Protein AF-A0A520HKS3-F1 (afdb_monomer)

Secondary structure (DSSP, 8-state):
-----SPPPPP-HHHHHHHHHHHHHHHHHHHHGGG-SSGGG-TTTTTTHHHHHHHHHHHHHHHHHHGGGGGG--HHHHHHHHHHHHHHHHHHHHHHHHHHGGGG-STT-TTGGG--HHHHHHHHHHHHTTPPPPGGG-SSSS--SSTT-TTHHHHHHHHHHHHHHHHT--

Foldseek 3Di:
DDPPPDDDDDDDVVLVVLLVVLVVLLVLQVVQVVVDPDLVRRPSSPSVVSLVVVVVVLVVVCCVGPVVCVVVAALCNQLVVVCVVVLVVQLVQLVVLLVCQLVPDDPQQPQSVVDDNVLSVVLSVCSSVLQFDAQVSQRRNPRARRNSHNCSVSVSVVSVVSNCVSVPPD

pLDDT: mean 87.54, std 10.45, range [36.53, 97.31]

Sequence (170 aa):
MDNNQLGTKPHYQLLDGLRGVAAMIVVCFHLTEPLASSHLDNLVNHGYLAVDFFFLLSGFVMGYAYDDRWDKLTISGFLRRRFERLQPLVVLGMTLGAIGFYLTDSTIWPLIHTVPVWKLMVVWLIGCTLIPIPLSMDIRGWQEMHPLNSVGWSLFFEYIANILYALGLR

Radius of gyration: 19.11 Å; Cα contacts (8 Å, |Δi|>4): 128; chains: 1; bounding box: 56×34×45 Å

Mean predicted aligned error: 6.5 Å

Structure (mmCIF, N/CA/C/O backbone):
data_AF-A0A520HKS3-F1
#
_entry.id   AF-A0A520HKS3-F1
#
loop_
_atom_site.group_PDB
_atom_site.id
_atom_site.type_symbol
_atom_site.label_atom_id
_atom_site.label_alt_id
_atom_site.label_comp_id
_atom_site.label_asym_id
_atom_site.label_entity_id
_atom_site.label_seq_id
_atom_site.pdbx_PDB_ins_code
_atom_site.Cartn_x
_atom_site.Cartn_y
_atom_site.Cartn_z
_atom_site.occupancy
_atom_site.B_iso_or_equiv
_atom_site.auth_seq_id
_atom_site.auth_comp_id
_atom_site.auth_asym_id
_atom_site.auth_atom_id
_atom_site.pdbx_PDB_model_num
ATOM 1 N N . MET A 1 1 ? -33.022 -5.158 13.066 1.00 39.69 1 MET A N 1
ATOM 2 C CA . MET A 1 1 ? -32.346 -4.472 14.185 1.00 39.69 1 MET A CA 1
ATOM 3 C C . MET A 1 1 ? -31.634 -3.269 13.597 1.00 39.69 1 MET A C 1
ATOM 5 O O . MET A 1 1 ? -30.800 -3.453 12.719 1.00 39.69 1 MET A O 1
ATOM 9 N N . ASP A 1 2 ? -32.052 -2.064 13.981 1.00 36.53 2 ASP A N 1
ATOM 10 C CA . ASP A 1 2 ? -31.497 -0.805 13.476 1.00 36.53 2 ASP A CA 1
ATOM 11 C C . A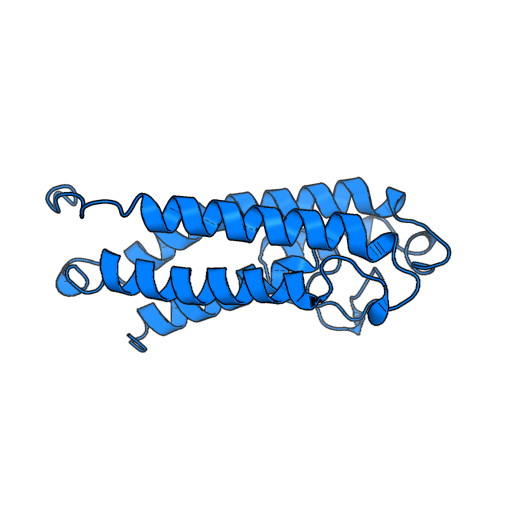SP A 1 2 ? -30.051 -0.628 13.953 1.00 36.53 2 ASP A C 1
ATOM 13 O O . ASP A 1 2 ? -29.791 -0.358 15.123 1.00 36.53 2 ASP A O 1
ATOM 17 N N . ASN A 1 3 ? -29.093 -0.756 13.036 1.00 46.03 3 ASN A N 1
ATOM 18 C CA . ASN A 1 3 ? -27.657 -0.594 13.302 1.00 46.03 3 ASN A CA 1
ATOM 19 C C . ASN A 1 3 ? -27.224 0.879 13.486 1.00 46.03 3 ASN A C 1
ATOM 21 O 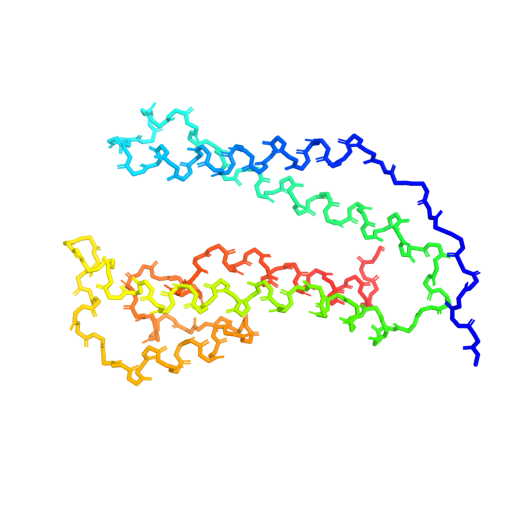O . ASN A 1 3 ? -26.030 1.173 13.445 1.00 46.03 3 ASN A O 1
ATOM 25 N N . ASN A 1 4 ? -28.165 1.816 13.649 1.00 47.97 4 ASN A N 1
ATOM 26 C CA . ASN A 1 4 ? -27.926 3.246 13.429 1.00 47.97 4 ASN A CA 1
ATOM 27 C C . ASN A 1 4 ? -27.850 4.111 14.707 1.00 47.97 4 ASN A C 1
ATOM 29 O O . ASN A 1 4 ? -27.948 5.328 14.628 1.00 47.97 4 ASN A O 1
ATOM 33 N N . GLN A 1 5 ? -27.693 3.512 15.892 1.00 47.28 5 GLN A N 1
ATOM 34 C CA . GLN A 1 5 ? -27.775 4.221 17.186 1.00 47.28 5 GLN A CA 1
ATOM 35 C C . GLN A 1 5 ? -26.475 4.137 18.005 1.00 47.28 5 GLN A C 1
ATOM 37 O O . GLN A 1 5 ? -26.486 3.883 19.208 1.00 47.28 5 GLN A O 1
ATOM 42 N N . LEU A 1 6 ? -25.319 4.320 17.363 1.00 55.12 6 LEU A N 1
ATOM 43 C CA . LEU A 1 6 ? -24.037 4.458 18.062 1.00 55.12 6 LEU A CA 1
ATOM 44 C C . LEU A 1 6 ? -23.391 5.789 17.662 1.00 55.12 6 LEU A C 1
ATOM 46 O O . LEU A 1 6 ? -22.632 5.844 16.693 1.00 55.12 6 LEU A O 1
ATOM 50 N N . GLY A 1 7 ? -23.715 6.855 18.407 1.00 53.47 7 GLY A N 1
ATOM 51 C CA . GLY A 1 7 ? -23.291 8.237 18.135 1.00 53.47 7 GLY A CA 1
ATOM 52 C C . GLY A 1 7 ? -21.792 8.362 17.861 1.00 53.47 7 GLY A C 1
ATOM 53 O O . GLY A 1 7 ? -20.987 7.735 18.538 1.00 53.47 7 GLY A O 1
ATOM 54 N N . THR A 1 8 ? -21.403 9.099 16.826 1.00 61.03 8 THR A N 1
ATOM 55 C CA . THR A 1 8 ? -20.021 9.187 16.329 1.00 61.03 8 THR A CA 1
ATOM 56 C C . THR A 1 8 ? -19.061 9.674 17.420 1.00 61.03 8 THR A C 1
ATOM 58 O O . THR A 1 8 ? -19.321 10.687 18.065 1.00 61.03 8 THR A O 1
ATOM 61 N N . LYS A 1 9 ? -17.949 8.955 17.640 1.00 69.44 9 LYS A N 1
ATOM 62 C CA . LYS A 1 9 ? -16.889 9.429 18.542 1.00 69.44 9 LYS A CA 1
ATOM 63 C C . LYS A 1 9 ? -16.271 10.718 17.980 1.00 69.44 9 LYS A C 1
ATOM 65 O O . LYS A 1 9 ? -16.213 10.857 16.754 1.00 69.44 9 LYS A O 1
ATOM 70 N N . PRO A 1 10 ? -15.825 11.652 18.840 1.00 73.50 10 PRO A N 1
ATOM 71 C CA . PRO A 1 10 ? -15.178 12.871 18.381 1.00 73.50 10 PRO A CA 1
ATOM 72 C C . PRO A 1 10 ? -13.941 12.524 17.551 1.00 73.50 10 PRO A C 1
ATOM 74 O O . PRO A 1 10 ? -13.118 11.694 17.932 1.00 73.50 10 PRO A O 1
ATOM 77 N N . HIS A 1 11 ? -13.848 13.148 16.381 1.00 76.06 11 HIS A N 1
ATOM 78 C CA . HIS A 1 11 ? -12.762 12.923 15.441 1.00 76.06 11 HIS A CA 1
ATOM 79 C C . HIS A 1 11 ? -11.553 13.781 15.814 1.00 76.06 11 HIS A C 1
ATOM 81 O O . HIS A 1 11 ? -11.673 14.996 15.987 1.00 76.06 11 HIS A O 1
ATOM 87 N N . TYR A 1 12 ? -10.377 13.167 15.931 1.00 82.00 12 TYR A N 1
ATOM 88 C CA . TYR A 1 12 ? -9.157 13.883 16.290 1.00 82.00 12 TYR A CA 1
ATOM 89 C C . TYR A 1 12 ? -8.522 14.535 15.058 1.00 82.00 12 TYR A C 1
ATOM 91 O O . TYR A 1 12 ? -7.709 13.924 14.367 1.00 82.00 12 TYR A O 1
ATOM 99 N N . GLN A 1 13 ? -8.829 15.813 14.828 1.00 85.56 13 GLN A N 1
ATOM 100 C CA . GLN A 1 13 ? -8.243 16.608 13.736 1.00 85.56 13 GLN A CA 1
ATOM 101 C C . GLN A 1 13 ? -6.705 16.641 13.768 1.00 85.56 13 GLN A C 1
ATOM 103 O O . GLN A 1 13 ? -6.060 16.684 12.724 1.00 85.56 13 GLN A O 1
ATOM 108 N N . LEU A 1 14 ? -6.102 16.568 14.960 1.00 87.12 14 LEU A N 1
ATOM 109 C CA . LEU A 1 14 ? -4.647 16.500 15.109 1.00 87.12 14 LEU A CA 1
ATOM 110 C C . LEU A 1 14 ? -4.056 15.231 14.475 1.00 87.12 14 LEU A C 1
ATOM 112 O O . LEU A 1 14 ? -2.986 15.291 13.874 1.00 87.12 14 LEU A O 1
ATOM 116 N N . LEU A 1 15 ? -4.751 14.092 14.577 1.00 87.38 15 LEU A N 1
ATOM 117 C CA . LEU A 1 15 ? -4.286 12.834 13.989 1.00 87.38 15 LEU A CA 1
ATOM 118 C C . LEU A 1 15 ? -4.357 12.877 12.463 1.00 87.38 15 LEU A C 1
ATOM 120 O O . LEU A 1 15 ? -3.476 12.336 11.803 1.00 87.38 15 LEU A O 1
ATOM 124 N N . ASP A 1 16 ? -5.348 13.565 11.901 1.00 87.00 16 ASP A N 1
ATOM 125 C CA . ASP A 1 16 ? -5.406 13.824 10.461 1.00 87.00 16 ASP A CA 1
ATOM 126 C C . ASP A 1 16 ? -4.272 14.741 10.003 1.00 87.00 16 ASP A C 1
ATOM 128 O O . ASP A 1 16 ? -3.627 14.460 8.993 1.00 87.00 16 ASP A O 1
ATOM 132 N N . GLY A 1 17 ? -3.979 15.800 10.766 1.00 91.06 17 GLY A N 1
ATOM 133 C CA . GLY A 1 17 ? -2.833 16.670 10.500 1.00 91.06 17 GLY A CA 1
ATOM 134 C C . GLY A 1 17 ? -1.518 15.888 10.497 1.00 91.06 17 GLY A C 1
ATOM 135 O O . GLY A 1 17 ? -0.711 16.023 9.577 1.00 91.06 17 GLY A O 1
ATOM 136 N N . LEU A 1 18 ? -1.341 14.995 11.472 1.00 92.06 18 LEU A N 1
ATOM 137 C CA . LEU A 1 18 ? -0.148 14.160 11.578 1.00 92.06 18 LEU A CA 1
ATOM 138 C C . LEU A 1 18 ? -0.059 13.115 10.449 1.00 92.06 18 LEU A C 1
ATOM 140 O O . LEU A 1 18 ? 1.026 12.901 9.910 1.00 92.06 18 LEU A O 1
ATOM 144 N N . ARG A 1 19 ? -1.191 12.537 10.008 1.00 92.75 19 ARG A N 1
ATOM 145 C CA . ARG A 1 19 ? -1.259 11.717 8.777 1.00 92.75 19 ARG A CA 1
ATOM 146 C C . ARG A 1 19 ? -0.830 12.513 7.548 1.00 92.75 19 ARG A C 1
ATOM 148 O O . ARG A 1 19 ? -0.111 11.977 6.713 1.00 92.75 19 AR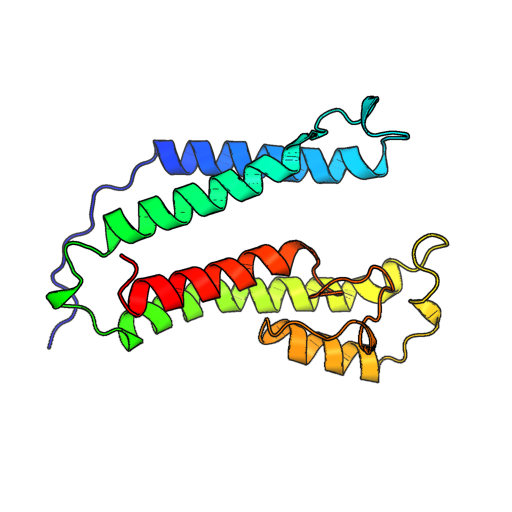G A O 1
ATOM 155 N N . GLY A 1 20 ? -1.257 13.770 7.435 1.00 93.25 20 GLY A N 1
ATOM 156 C CA . GLY A 1 20 ? -0.882 14.651 6.328 1.00 93.25 20 GLY A CA 1
ATOM 157 C C . GLY A 1 20 ? 0.623 14.914 6.274 1.00 93.25 20 GLY A C 1
ATOM 158 O O . GLY A 1 20 ? 1.234 14.777 5.215 1.00 93.25 20 GLY A O 1
ATOM 159 N N . VAL A 1 21 ? 1.238 15.212 7.422 1.00 94.94 21 VAL A N 1
ATOM 160 C CA . VAL A 1 21 ? 2.698 15.388 7.522 1.00 94.94 21 VAL A CA 1
ATOM 161 C C . VAL A 1 21 ? 3.430 14.095 7.155 1.00 94.94 21 VAL A C 1
ATOM 163 O O . VAL A 1 21 ? 4.346 14.130 6.336 1.00 94.94 21 VAL A O 1
ATOM 166 N N . ALA A 1 22 ? 2.995 12.950 7.689 1.00 94.44 22 ALA A N 1
ATOM 167 C CA . ALA A 1 22 ? 3.579 11.650 7.356 1.00 94.44 22 ALA A CA 1
ATOM 168 C C . ALA A 1 22 ? 3.457 11.328 5.855 1.00 94.44 22 ALA A C 1
ATOM 170 O O . ALA A 1 22 ? 4.426 10.888 5.242 1.00 94.44 22 ALA A O 1
ATOM 171 N N . AL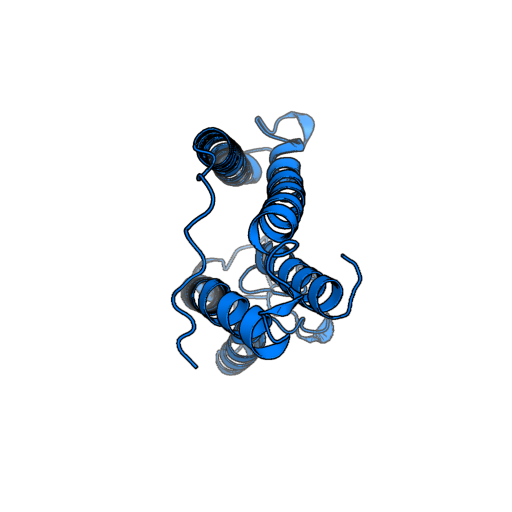A A 1 23 ? 2.308 11.612 5.234 1.00 94.12 23 ALA A N 1
ATOM 172 C CA . ALA A 1 23 ? 2.118 11.436 3.794 1.00 94.12 23 ALA A CA 1
ATOM 173 C C . ALA A 1 23 ? 3.077 12.315 2.977 1.00 94.12 23 ALA A C 1
ATOM 175 O O . ALA A 1 23 ? 3.655 11.842 2.001 1.00 94.12 23 ALA A O 1
ATOM 176 N N . MET A 1 24 ? 3.289 13.569 3.390 1.00 95.12 24 MET A N 1
ATOM 177 C CA . MET A 1 24 ? 4.237 14.464 2.722 1.00 95.12 24 MET A CA 1
ATOM 178 C C . MET A 1 24 ? 5.673 13.937 2.812 1.00 95.12 24 MET A C 1
ATOM 180 O O . MET A 1 24 ? 6.398 13.976 1.824 1.00 95.12 24 MET A O 1
ATOM 184 N N . ILE A 1 25 ? 6.069 13.385 3.963 1.00 94.81 25 ILE A N 1
ATOM 185 C CA . ILE A 1 25 ? 7.386 12.754 4.136 1.00 94.81 25 ILE A CA 1
ATOM 186 C C . ILE A 1 25 ? 7.559 11.576 3.165 1.00 94.81 25 ILE A C 1
ATOM 18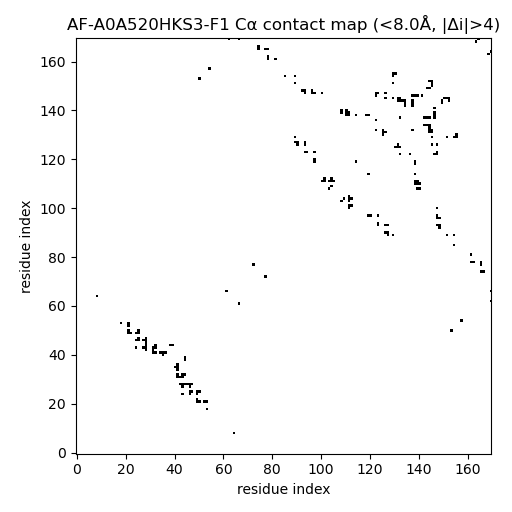8 O O . ILE A 1 25 ? 8.601 11.490 2.520 1.00 94.81 25 ILE A O 1
ATOM 192 N N . VAL A 1 26 ? 6.542 10.717 3.001 1.00 94.00 26 VAL A N 1
ATOM 193 C CA . VAL A 1 26 ? 6.572 9.591 2.041 1.00 94.00 26 VAL A CA 1
ATOM 194 C C . VAL A 1 26 ? 6.684 10.082 0.594 1.00 94.00 26 VAL A C 1
ATOM 196 O O . VAL A 1 26 ? 7.442 9.520 -0.195 1.00 94.00 26 VAL A O 1
ATOM 199 N N . VAL A 1 27 ? 5.962 11.147 0.233 1.00 93.56 27 VAL A N 1
ATOM 200 C CA . VAL A 1 27 ? 6.058 11.745 -1.108 1.00 93.56 27 VAL A CA 1
ATOM 201 C C . VAL A 1 27 ? 7.456 12.311 -1.347 1.00 93.56 27 VAL A C 1
ATOM 203 O O . VAL A 1 27 ? 8.069 11.998 -2.364 1.00 93.56 27 VAL A O 1
ATOM 206 N N . CYS A 1 28 ? 7.990 13.095 -0.408 1.00 93.38 28 CYS A N 1
ATOM 207 C CA . CYS A 1 28 ? 9.343 13.638 -0.517 1.00 93.38 28 CYS A CA 1
ATOM 208 C C . CYS A 1 28 ? 10.390 12.523 -0.617 1.00 93.38 28 CYS A C 1
ATOM 210 O O . CYS A 1 28 ? 11.262 12.613 -1.473 1.00 93.38 28 CYS A O 1
ATOM 212 N N . PHE A 1 29 ? 10.263 11.459 0.185 1.00 92.19 29 PHE A N 1
ATOM 213 C CA . PHE A 1 29 ? 11.129 10.278 0.134 1.00 92.19 29 PHE A CA 1
ATOM 214 C C . PHE A 1 29 ? 11.227 9.695 -1.276 1.00 92.19 29 PHE A C 1
ATOM 216 O O . PHE A 1 29 ? 12.324 9.579 -1.817 1.00 92.19 29 PHE A O 1
ATOM 223 N N . HIS A 1 30 ? 10.088 9.383 -1.898 1.00 90.75 30 HIS A N 1
ATOM 224 C CA . HIS A 1 30 ? 10.071 8.768 -3.227 1.00 90.75 30 HIS A CA 1
ATOM 225 C C . HIS A 1 30 ? 10.455 9.730 -4.356 1.00 90.75 30 HIS A C 1
ATOM 227 O O . HIS A 1 30 ? 10.894 9.283 -5.412 1.00 90.75 30 HIS A O 1
ATOM 233 N N . LEU A 1 31 ? 10.310 11.044 -4.158 1.00 91.25 31 LEU A N 1
ATOM 234 C CA . LEU A 1 31 ? 10.804 12.032 -5.116 1.00 91.25 31 LEU A CA 1
ATOM 235 C C . LEU A 1 31 ? 12.328 12.174 -5.053 1.00 91.25 31 LEU A C 1
ATOM 237 O O . LEU A 1 31 ? 12.950 12.359 -6.095 1.00 91.25 31 LEU A O 1
ATOM 241 N N . THR A 1 32 ? 12.932 12.096 -3.862 1.00 90.69 32 THR A N 1
ATOM 242 C CA . THR A 1 32 ? 14.379 12.305 -3.681 1.00 90.69 32 THR A CA 1
ATOM 243 C C . THR A 1 32 ? 15.203 11.029 -3.799 1.00 90.69 32 THR A C 1
ATOM 245 O O . THR A 1 32 ? 16.378 11.112 -4.147 1.00 90.69 32 THR A O 1
ATOM 248 N N . GLU A 1 33 ? 14.616 9.857 -3.551 1.00 88.50 33 GLU A N 1
ATOM 249 C CA . GLU A 1 33 ? 15.302 8.561 -3.623 1.00 88.50 33 GLU A CA 1
ATOM 250 C C . GLU A 1 33 ? 15.969 8.302 -4.990 1.00 88.50 33 GLU A C 1
ATOM 252 O O . GLU A 1 33 ? 17.168 8.024 -4.994 1.00 88.50 33 GLU A O 1
ATOM 257 N N . PRO A 1 34 ? 15.298 8.468 -6.149 1.00 84.75 34 PRO A N 1
ATOM 258 C CA . PRO A 1 34 ? 15.928 8.214 -7.448 1.00 84.75 34 PRO A CA 1
ATOM 259 C C . PRO A 1 34 ? 17.004 9.241 -7.836 1.00 84.75 34 PRO A C 1
ATOM 261 O O . PRO A 1 34 ? 17.789 8.992 -8.749 1.00 84.75 34 PRO A O 1
ATOM 264 N N . LEU A 1 35 ? 17.017 10.411 -7.186 1.00 86.50 35 LEU A N 1
ATOM 265 C CA . LEU A 1 35 ? 17.978 11.493 -7.435 1.00 86.50 35 LEU A CA 1
ATOM 266 C C . LEU A 1 35 ? 19.275 11.321 -6.631 1.00 86.50 35 LEU A C 1
ATOM 268 O O . LEU A 1 35 ? 20.272 11.976 -6.936 1.00 86.50 35 LEU A O 1
ATOM 272 N N . ALA A 1 36 ? 19.269 10.479 -5.597 1.00 86.06 36 ALA A N 1
ATOM 273 C CA . ALA A 1 36 ? 20.407 10.295 -4.711 1.00 86.06 36 ALA A CA 1
ATOM 274 C C . ALA A 1 36 ? 21.403 9.266 -5.274 1.00 86.06 36 ALA A C 1
ATOM 276 O O . ALA A 1 36 ? 21.032 8.167 -5.676 1.00 86.06 36 ALA A O 1
ATOM 277 N N . SER A 1 37 ? 22.698 9.595 -5.244 1.00 83.06 37 SER A N 1
ATOM 278 C CA . SER A 1 37 ? 23.787 8.664 -5.586 1.00 83.06 37 SER A CA 1
ATOM 279 C C . SER A 1 37 ? 24.100 7.670 -4.469 1.00 83.06 37 SER A C 1
ATOM 281 O O . SER A 1 37 ? 24.688 6.617 -4.710 1.00 83.06 37 SER A O 1
ATOM 283 N N . SER A 1 38 ? 23.752 8.020 -3.231 1.00 83.38 38 SER A N 1
ATOM 284 C CA . SER A 1 38 ? 24.006 7.211 -2.049 1.00 83.38 38 SER A CA 1
ATOM 285 C C . SER A 1 38 ? 22.956 7.476 -0.973 1.00 83.38 38 SER A C 1
ATOM 287 O O . SER A 1 38 ? 22.274 8.501 -0.975 1.00 83.38 38 SER A O 1
ATOM 289 N N . HIS A 1 39 ? 22.868 6.574 0.004 1.00 79.19 39 HIS A N 1
ATOM 290 C CA . HIS A 1 39 ? 22.028 6.770 1.184 1.00 79.19 39 HIS A CA 1
ATOM 291 C C . HIS A 1 39 ? 22.424 8.034 1.971 1.00 79.19 39 HIS A C 1
ATOM 293 O O . HIS A 1 39 ? 21.561 8.682 2.555 1.00 79.19 39 HIS A O 1
ATOM 299 N N . LEU A 1 40 ? 23.701 8.423 1.959 1.00 79.38 40 LEU A N 1
ATOM 300 C CA . LEU A 1 40 ? 24.180 9.587 2.708 1.00 79.38 40 LEU A CA 1
ATOM 301 C C . LEU A 1 40 ? 23.729 10.917 2.091 1.00 79.38 40 LEU A C 1
ATOM 303 O O . LEU A 1 40 ? 23.577 11.895 2.817 1.00 79.38 40 LEU A O 1
ATOM 307 N N . ASP A 1 41 ? 23.455 10.926 0.786 1.00 84.88 41 ASP A N 1
ATOM 308 C CA . ASP A 1 41 ? 23.088 12.132 0.036 1.00 84.88 41 ASP A CA 1
ATOM 309 C C . ASP A 1 41 ? 21.569 12.249 -0.194 1.00 84.88 41 ASP A C 1
ATOM 311 O O . ASP A 1 41 ? 21.091 13.231 -0.764 1.00 84.88 41 ASP A O 1
ATOM 315 N N . ASN A 1 42 ? 20.784 11.257 0.247 1.00 84.38 42 ASN A N 1
ATOM 316 C CA . ASN A 1 42 ? 19.328 11.306 0.151 1.00 84.38 42 ASN A CA 1
ATOM 317 C C . ASN A 1 42 ? 18.757 12.243 1.227 1.00 84.38 42 ASN A C 1
ATOM 319 O O . ASN A 1 42 ? 18.816 11.946 2.423 1.00 84.38 42 ASN A O 1
ATOM 323 N N . LEU A 1 43 ? 18.145 13.347 0.783 1.00 85.56 43 LEU A N 1
ATOM 324 C CA . LEU A 1 43 ? 17.562 14.393 1.631 1.00 85.56 43 LEU A CA 1
ATOM 325 C C . LEU A 1 43 ? 16.610 13.846 2.706 1.00 85.56 43 LEU A C 1
ATOM 327 O O . LEU A 1 43 ? 16.561 14.372 3.816 1.00 85.56 43 LEU A O 1
ATOM 331 N N . VAL A 1 44 ? 15.858 12.792 2.383 1.00 88.69 44 VAL A N 1
ATOM 332 C CA . VAL A 1 44 ? 14.884 12.175 3.291 1.00 88.69 44 VAL A CA 1
ATOM 333 C C . VAL A 1 44 ? 15.205 10.693 3.461 1.00 88.69 44 VAL A C 1
ATOM 335 O O . VAL A 1 44 ? 14.334 9.861 3.314 1.00 88.69 44 VAL A O 1
ATOM 338 N N . ASN A 1 45 ? 16.443 10.313 3.782 1.00 86.44 45 ASN A N 1
ATOM 339 C CA . ASN A 1 45 ? 16.846 8.895 3.829 1.00 86.44 45 ASN A CA 1
ATOM 340 C C . ASN A 1 45 ? 15.914 7.961 4.649 1.00 86.44 45 ASN A C 1
ATOM 342 O O . ASN A 1 45 ? 15.649 6.834 4.246 1.00 86.44 45 ASN A O 1
ATOM 346 N N . HIS A 1 46 ? 15.373 8.441 5.772 1.00 88.62 46 HIS A N 1
ATOM 347 C CA . HIS A 1 46 ? 14.532 7.648 6.680 1.00 88.62 46 HIS A CA 1
ATOM 348 C C . HIS A 1 46 ? 13.025 7.843 6.455 1.00 88.62 46 HIS A C 1
ATOM 350 O O . HIS A 1 46 ? 12.217 7.548 7.335 1.00 88.62 46 HIS A O 1
ATOM 356 N N . GLY A 1 47 ? 12.620 8.363 5.293 1.00 86.88 47 GLY A N 1
ATOM 357 C CA . GLY A 1 47 ? 11.211 8.652 5.014 1.00 86.88 47 GLY A CA 1
ATOM 358 C C . GLY A 1 47 ? 10.294 7.425 5.031 1.00 86.88 47 GLY A C 1
ATOM 359 O O . GLY A 1 47 ? 9.106 7.568 5.314 1.00 86.88 47 GLY A O 1
ATOM 360 N N . TYR A 1 48 ? 10.837 6.219 4.843 1.00 87.38 48 TYR A N 1
ATOM 361 C CA . TYR A 1 48 ? 10.094 4.963 4.988 1.00 87.38 48 TYR A CA 1
ATOM 362 C C . TYR A 1 48 ? 9.498 4.764 6.397 1.00 87.38 48 TYR A C 1
ATOM 364 O O . TYR A 1 48 ? 8.431 4.166 6.514 1.00 87.38 48 TYR A O 1
ATOM 372 N N . LEU A 1 49 ? 10.098 5.334 7.454 1.00 92.50 49 LEU A N 1
ATOM 373 C CA . LEU A 1 49 ? 9.577 5.254 8.831 1.00 92.50 49 LEU A CA 1
ATOM 374 C C . LEU A 1 49 ? 8.213 5.945 8.997 1.00 92.50 49 LEU A C 1
ATOM 376 O O . LEU A 1 49 ? 7.460 5.652 9.927 1.00 92.50 49 LEU A O 1
ATOM 380 N N . ALA A 1 50 ? 7.852 6.857 8.088 1.00 93.25 50 ALA A N 1
ATOM 381 C CA . ALA A 1 50 ? 6.518 7.449 8.080 1.00 93.25 50 ALA A CA 1
ATOM 382 C C . ALA A 1 50 ? 5.422 6.397 7.809 1.00 93.25 50 ALA A C 1
ATOM 384 O O . ALA A 1 50 ? 4.288 6.568 8.258 1.00 93.25 50 ALA A O 1
ATOM 385 N N . VAL A 1 51 ? 5.752 5.286 7.136 1.00 91.00 51 VAL A N 1
ATOM 386 C CA . VAL A 1 51 ? 4.840 4.148 6.938 1.00 91.00 51 VAL A CA 1
ATOM 387 C C . VAL A 1 51 ? 4.590 3.407 8.255 1.00 91.00 51 VAL A C 1
ATOM 389 O O . VAL A 1 51 ? 3.438 3.102 8.567 1.00 91.00 51 VAL A O 1
ATOM 392 N N . ASP A 1 52 ? 5.619 3.213 9.084 1.00 91.94 52 ASP A N 1
ATOM 393 C CA . ASP A 1 52 ? 5.469 2.616 10.421 1.00 91.94 52 ASP A CA 1
ATOM 394 C C . ASP A 1 52 ? 4.559 3.467 11.311 1.00 91.94 52 ASP A C 1
ATOM 396 O O . ASP A 1 52 ? 3.691 2.957 12.026 1.00 91.94 52 ASP A O 1
ATOM 400 N N . PHE A 1 53 ? 4.682 4.790 11.201 1.00 92.62 53 PHE A N 1
ATOM 401 C CA . PHE A 1 53 ? 3.782 5.715 11.878 1.00 92.62 53 PHE A CA 1
ATOM 402 C C . PHE A 1 53 ? 2.310 5.526 11.450 1.00 92.62 53 PHE A C 1
ATOM 404 O O . PHE A 1 53 ? 1.415 5.528 12.304 1.00 92.62 53 PHE A O 1
ATOM 411 N N . PHE A 1 54 ? 2.031 5.297 10.158 1.00 92.25 54 PHE A N 1
ATOM 412 C CA . PHE A 1 54 ? 0.671 4.984 9.695 1.00 92.25 54 PHE A CA 1
ATOM 413 C C . PHE A 1 54 ? 0.124 3.692 10.305 1.00 92.25 54 PHE A C 1
ATOM 415 O O . PHE A 1 54 ? -1.064 3.660 10.643 1.00 92.25 54 PHE A O 1
ATOM 422 N N . PHE A 1 55 ? 0.958 2.664 10.481 1.00 90.62 55 PHE A N 1
ATOM 423 C CA . PHE A 1 55 ? 0.551 1.416 11.129 1.00 90.62 55 PHE A CA 1
ATOM 424 C C . PHE A 1 55 ? 0.192 1.612 12.599 1.00 90.62 55 PHE A C 1
ATOM 426 O O . PHE A 1 55 ? -0.891 1.199 13.022 1.00 90.62 55 PHE A O 1
ATOM 433 N N . LEU A 1 56 ? 1.043 2.305 13.360 1.00 91.06 56 LEU A N 1
ATOM 434 C CA . LEU A 1 56 ? 0.771 2.621 14.767 1.00 91.06 56 LEU A CA 1
ATOM 435 C C . LEU A 1 56 ? -0.544 3.392 14.916 1.00 91.06 56 LEU A C 1
ATOM 437 O O . LEU A 1 56 ? -1.385 3.071 15.760 1.00 91.06 56 LEU A O 1
ATOM 441 N N . LEU A 1 57 ? -0.760 4.376 14.043 1.00 90.00 57 LEU A N 1
ATOM 442 C CA . LEU A 1 57 ? -1.979 5.168 14.056 1.00 90.00 57 LEU A CA 1
ATOM 443 C C . LEU A 1 57 ? -3.210 4.373 13.595 1.00 90.00 57 LEU A C 1
ATOM 445 O O . LEU A 1 57 ? -4.318 4.638 14.060 1.00 90.00 57 LEU A O 1
ATOM 449 N N . SER A 1 58 ? -3.044 3.415 12.680 1.00 87.94 58 SER A N 1
ATOM 450 C CA . SER A 1 58 ? -4.110 2.492 12.273 1.00 87.94 58 SER A CA 1
ATOM 451 C C . SER A 1 58 ? -4.593 1.662 13.463 1.00 87.94 58 SER A C 1
ATOM 453 O O . SER A 1 58 ? -5.792 1.657 13.750 1.00 87.94 58 SER A O 1
ATOM 455 N N . GLY A 1 59 ? -3.662 1.065 14.217 1.00 87.75 59 GLY A N 1
ATOM 456 C CA . GLY A 1 59 ? -3.966 0.308 15.434 1.00 87.75 59 GLY A CA 1
ATOM 457 C C . GLY A 1 59 ? -4.661 1.158 16.498 1.00 87.75 59 GLY A C 1
ATOM 458 O O . GLY A 1 59 ? -5.728 0.785 16.984 1.00 87.75 59 GLY A O 1
ATOM 459 N N . PHE A 1 60 ? -4.124 2.350 16.785 1.00 88.75 60 PHE A N 1
ATOM 460 C CA . PHE A 1 60 ? -4.738 3.285 17.733 1.00 88.75 60 PHE A CA 1
ATOM 461 C C . PHE A 1 60 ? -6.177 3.660 17.341 1.00 88.75 60 PHE A C 1
ATOM 463 O O . PHE A 1 60 ? -7.087 3.594 18.167 1.00 88.75 60 PHE A O 1
ATOM 470 N N . VAL A 1 61 ? -6.405 4.038 16.076 1.00 86.75 61 VAL A N 1
ATOM 471 C CA . VAL A 1 61 ? -7.742 4.422 15.594 1.00 86.75 61 VAL A CA 1
ATOM 472 C C . VAL A 1 61 ? -8.698 3.231 15.603 1.00 86.75 61 VAL A C 1
ATOM 474 O O . VAL A 1 61 ? -9.881 3.423 15.879 1.00 86.75 61 VAL A O 1
ATOM 477 N N . MET A 1 62 ? -8.218 2.013 15.330 1.00 85.56 62 MET A N 1
ATOM 478 C CA . MET A 1 62 ? -9.045 0.810 15.428 1.00 85.56 62 MET A CA 1
ATOM 479 C C . MET A 1 62 ? -9.518 0.551 16.857 1.00 85.56 62 MET A C 1
ATOM 481 O O . MET A 1 62 ? -10.732 0.502 17.058 1.00 85.56 62 MET A O 1
ATOM 485 N N . GLY A 1 63 ? -8.608 0.468 17.833 1.00 84.94 63 GLY A N 1
ATOM 486 C CA . GLY A 1 63 ? -8.985 0.272 19.239 1.00 84.94 63 GLY A CA 1
ATOM 487 C C . GLY A 1 63 ? -9.925 1.378 19.723 1.00 84.94 63 GLY A C 1
ATOM 488 O O . GLY A 1 63 ? -11.048 1.123 20.162 1.00 84.94 63 GLY A O 1
ATOM 489 N N . TYR A 1 64 ? -9.556 2.641 19.473 1.00 84.50 64 TYR A N 1
ATOM 490 C CA . TYR A 1 64 ? -10.392 3.783 19.838 1.00 84.50 64 TYR A CA 1
ATOM 491 C C . TYR A 1 64 ? -11.790 3.730 19.206 1.00 84.50 64 TYR A C 1
ATOM 493 O O . TYR A 1 64 ? -12.766 4.078 19.864 1.00 84.50 64 TYR A O 1
ATOM 501 N N . ALA A 1 65 ? -11.937 3.320 17.946 1.00 82.56 65 ALA A N 1
ATOM 502 C CA . ALA A 1 65 ? -13.238 3.321 17.280 1.00 82.56 65 ALA A CA 1
ATOM 503 C C . ALA A 1 65 ? -14.117 2.109 17.636 1.00 82.56 65 ALA A C 1
ATOM 505 O O . ALA A 1 65 ? -15.347 2.251 17.655 1.00 82.56 65 ALA A O 1
ATOM 506 N N . TYR A 1 66 ? -13.520 0.940 17.892 1.00 81.88 66 TYR A N 1
ATOM 507 C CA . TYR A 1 66 ? -14.238 -0.337 17.908 1.00 81.88 66 TYR A CA 1
ATOM 508 C C . TYR A 1 66 ? -14.282 -1.055 19.263 1.00 81.88 66 TYR A C 1
ATOM 510 O O . TYR A 1 66 ? -15.238 -1.809 19.458 1.00 81.88 66 TYR A O 1
ATOM 518 N N . ASP A 1 67 ? -13.369 -0.788 20.206 1.00 81.31 67 ASP A N 1
ATOM 519 C CA . ASP A 1 67 ? -13.324 -1.515 21.490 1.00 81.31 67 ASP A CA 1
ATOM 520 C C . ASP A 1 67 ? -14.644 -1.388 22.271 1.00 81.31 67 ASP A C 1
ATOM 522 O O . ASP A 1 67 ? -15.280 -2.392 22.586 1.00 81.31 67 ASP A O 1
ATOM 526 N N . ASP A 1 68 ? -15.151 -0.165 22.457 1.00 78.38 68 ASP A N 1
ATOM 527 C CA . ASP A 1 68 ? -16.405 0.095 23.195 1.00 78.38 68 ASP A CA 1
ATOM 528 C C . ASP A 1 68 ? -17.670 -0.462 22.511 1.00 78.38 68 ASP A C 1
ATOM 530 O O . ASP A 1 68 ? -18.771 -0.416 23.067 1.00 78.38 68 ASP A O 1
ATOM 534 N N . ARG A 1 69 ? -17.563 -0.897 21.251 1.00 77.50 69 ARG A N 1
ATOM 535 C CA . ARG A 1 69 ? -18.702 -1.311 20.411 1.00 77.50 69 ARG A CA 1
ATOM 536 C C . ARG A 1 69 ? -18.644 -2.779 20.032 1.00 77.50 69 ARG A C 1
ATOM 538 O O . ARG A 1 69 ? -19.533 -3.234 19.309 1.00 77.50 69 ARG A O 1
ATOM 545 N N . TRP A 1 70 ? -17.628 -3.501 20.493 1.00 77.81 70 TRP A N 1
ATOM 546 C CA . TRP A 1 70 ? -17.375 -4.862 20.048 1.00 77.81 70 TRP A CA 1
ATOM 547 C C . TRP A 1 70 ? -18.540 -5.806 20.352 1.00 77.81 70 TRP A C 1
ATOM 549 O O . TRP A 1 70 ? -18.923 -6.598 19.498 1.00 77.81 70 TRP A O 1
ATOM 559 N N . ASP A 1 71 ? -19.200 -5.634 21.499 1.00 74.69 71 ASP A N 1
ATOM 560 C CA . ASP A 1 71 ? -20.367 -6.441 21.895 1.00 74.69 71 ASP A CA 1
ATOM 561 C C . ASP A 1 71 ? -21.569 -6.285 20.950 1.00 74.69 71 ASP A C 1
ATOM 563 O O . ASP A 1 71 ? -22.480 -7.111 20.930 1.00 74.69 71 ASP A O 1
ATOM 567 N N . LYS A 1 72 ? -21.583 -5.213 20.152 1.00 77.19 72 LYS A N 1
ATOM 568 C CA . LYS A 1 72 ? -22.647 -4.892 19.192 1.00 77.19 72 LYS A CA 1
ATOM 569 C C . LYS A 1 72 ? -22.223 -5.145 17.745 1.00 77.19 72 LYS A C 1
ATOM 571 O O . LYS A 1 72 ? -23.024 -4.929 16.835 1.00 77.19 72 LYS A O 1
ATOM 576 N N . LEU A 1 73 ? -20.978 -5.562 17.510 1.00 79.88 73 LEU A N 1
ATOM 577 C CA . LEU A 1 73 ? -20.398 -5.692 16.181 1.00 79.88 73 LEU A CA 1
ATOM 578 C C . LEU A 1 73 ? -20.015 -7.143 15.894 1.00 79.88 73 LEU A C 1
ATOM 580 O O . LEU A 1 73 ? -19.229 -7.757 16.603 1.00 79.88 73 LEU A O 1
ATOM 584 N N . THR A 1 74 ? -20.530 -7.691 14.796 1.00 85.50 74 THR A N 1
ATOM 585 C CA . THR A 1 74 ? -20.086 -9.005 14.327 1.00 85.50 74 THR A CA 1
ATOM 586 C C . THR A 1 74 ? -18.719 -8.899 13.651 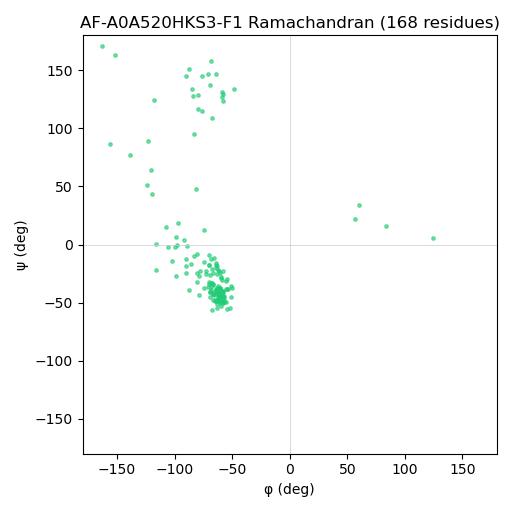1.00 85.50 74 THR A C 1
ATOM 588 O O . THR A 1 74 ? -18.449 -7.937 12.927 1.00 85.50 74 THR A O 1
ATOM 591 N N . ILE A 1 75 ? -17.886 -9.932 13.808 1.00 85.12 75 ILE A N 1
ATOM 592 C CA . ILE A 1 75 ? -16.576 -10.055 13.139 1.00 85.12 75 ILE A CA 1
ATOM 593 C C . ILE A 1 75 ? -16.708 -9.829 11.623 1.00 85.12 75 ILE A C 1
ATOM 595 O O . ILE A 1 75 ? -15.965 -9.047 11.034 1.00 85.12 75 ILE A O 1
ATOM 599 N N . SER A 1 76 ? -17.715 -10.444 10.993 1.00 85.50 76 SER A N 1
ATOM 600 C CA . SER A 1 76 ? -18.002 -10.257 9.564 1.00 85.50 76 SER A CA 1
ATOM 601 C C . SER A 1 76 ? -18.380 -8.807 9.229 1.00 85.50 76 SER A C 1
ATOM 603 O O . SER A 1 76 ? -17.919 -8.269 8.224 1.00 85.50 76 SER A O 1
ATOM 605 N N . GLY A 1 77 ? -19.157 -8.133 10.084 1.00 86.31 77 GLY A N 1
ATOM 606 C CA . GLY A 1 77 ? -19.516 -6.726 9.901 1.00 86.31 77 GLY A CA 1
ATOM 607 C C . GLY A 1 77 ? -18.330 -5.768 10.044 1.00 86.31 77 GLY A C 1
ATOM 608 O O . GLY A 1 77 ? -18.290 -4.743 9.359 1.00 86.31 77 GLY A O 1
ATOM 609 N N . PHE A 1 78 ? -17.364 -6.081 10.909 1.00 88.44 78 PHE A N 1
ATOM 610 C CA . PHE A 1 78 ? -16.102 -5.347 11.011 1.00 88.44 78 PHE A CA 1
ATOM 611 C C . PHE A 1 78 ? -15.249 -5.542 9.748 1.00 88.44 78 PHE A C 1
ATOM 613 O O . PHE A 1 78 ? -14.933 -4.568 9.059 1.00 88.44 78 PHE A O 1
ATOM 620 N N . LEU A 1 79 ? -14.953 -6.798 9.394 1.00 89.94 79 LEU A N 1
ATOM 621 C CA . LEU A 1 79 ? -14.105 -7.135 8.246 1.00 89.94 79 LEU A CA 1
ATOM 622 C C . LEU A 1 79 ? -14.682 -6.614 6.928 1.00 89.94 79 LEU A C 1
ATOM 624 O O . LEU A 1 79 ? -13.936 -6.108 6.094 1.00 89.94 79 LEU A O 1
ATOM 628 N N . ARG A 1 80 ? -16.008 -6.645 6.759 1.00 90.88 80 ARG A N 1
ATOM 629 C CA . ARG A 1 80 ? -16.670 -6.101 5.569 1.00 90.88 80 ARG A CA 1
ATOM 630 C C . ARG A 1 80 ? -16.432 -4.598 5.401 1.00 90.88 80 ARG A C 1
ATOM 632 O O . ARG A 1 80 ? -16.043 -4.172 4.318 1.00 90.88 80 ARG A O 1
ATOM 639 N N . ARG A 1 81 ? -16.597 -3.798 6.463 1.00 89.62 81 ARG A N 1
ATOM 640 C CA . ARG A 1 81 ? -16.341 -2.341 6.414 1.00 89.62 81 ARG A CA 1
ATOM 641 C C . ARG A 1 81 ? -14.883 -2.034 6.083 1.00 89.62 81 ARG A C 1
ATOM 643 O O . ARG A 1 81 ? -14.586 -1.093 5.352 1.00 89.62 81 ARG A O 1
ATOM 650 N N . ARG A 1 82 ? -13.965 -2.834 6.630 1.00 90.62 82 ARG A N 1
ATOM 651 C CA . ARG A 1 82 ? -12.528 -2.732 6.356 1.00 90.62 82 ARG A CA 1
ATOM 652 C C . ARG A 1 82 ? -12.206 -3.081 4.903 1.00 90.62 82 ARG A C 1
ATOM 654 O O . ARG A 1 82 ? -11.455 -2.353 4.258 1.00 90.62 82 ARG A O 1
ATOM 661 N N . PHE A 1 83 ? -12.811 -4.144 4.384 1.00 92.56 83 PHE A N 1
ATOM 662 C CA . PHE A 1 83 ? -12.644 -4.584 3.005 1.00 92.56 83 PHE A CA 1
ATOM 663 C C . PHE A 1 83 ? -13.156 -3.542 2.006 1.00 92.56 83 PHE A C 1
ATOM 665 O O . PHE A 1 83 ? -12.394 -3.121 1.143 1.00 92.56 83 PHE A O 1
ATOM 672 N N . GLU A 1 84 ? -14.387 -3.050 2.175 1.00 93.19 84 GLU A N 1
ATOM 673 C CA . GLU A 1 84 ? -14.990 -2.026 1.303 1.00 93.19 84 GLU A CA 1
ATOM 674 C C . GLU A 1 84 ? -14.178 -0.720 1.274 1.00 93.19 84 GLU A C 1
ATOM 676 O O . GLU A 1 84 ? -14.165 -0.021 0.263 1.00 93.19 84 GLU A O 1
ATOM 681 N N . ARG A 1 85 ? -13.458 -0.405 2.358 1.00 90.81 85 ARG A N 1
ATOM 682 C CA . ARG A 1 85 ? -12.580 0.769 2.440 1.00 90.81 85 ARG A CA 1
ATOM 683 C C . ARG A 1 85 ? -11.229 0.567 1.745 1.00 90.81 85 ARG A C 1
ATOM 685 O O . ARG A 1 85 ? -10.744 1.491 1.102 1.00 90.81 85 ARG A O 1
ATOM 692 N N . LEU A 1 86 ? -10.587 -0.587 1.929 1.00 91.94 86 LEU A N 1
ATOM 693 C CA . LEU A 1 86 ? -9.218 -0.827 1.452 1.00 91.94 86 LEU A CA 1
ATOM 694 C C . LEU A 1 86 ? -9.168 -1.351 0.012 1.00 91.94 86 LEU A C 1
ATOM 696 O O . LEU A 1 86 ? -8.320 -0.924 -0.770 1.00 91.94 86 LEU A O 1
ATOM 700 N N . GLN A 1 87 ? -10.095 -2.238 -0.353 1.00 94.06 87 GLN A N 1
ATOM 701 C CA . GLN A 1 87 ? -10.084 -2.938 -1.636 1.00 94.06 87 GLN A CA 1
ATOM 702 C C . GLN A 1 87 ? -10.111 -1.998 -2.858 1.00 94.06 87 GLN A C 1
ATOM 704 O O . GLN A 1 87 ? -9.361 -2.253 -3.802 1.00 94.06 87 GLN A O 1
ATOM 709 N N . PRO A 1 88 ? -10.889 -0.893 -2.877 1.00 95.06 88 PRO A N 1
ATOM 710 C CA . PRO A 1 88 ? -10.881 0.026 -4.016 1.00 95.06 88 PRO A CA 1
ATOM 711 C C . PRO A 1 88 ? -9.498 0.631 -4.284 1.00 95.06 88 PRO A C 1
ATOM 713 O O . PRO A 1 88 ? -9.083 0.738 -5.436 1.00 95.06 88 PRO A O 1
ATOM 716 N N . LEU A 1 89 ? -8.760 0.977 -3.223 1.00 93.50 89 LEU A N 1
ATOM 717 C CA . LEU A 1 89 ? -7.408 1.529 -3.332 1.00 93.50 89 LEU A CA 1
ATOM 718 C C . LEU A 1 89 ? -6.392 0.472 -3.779 1.00 93.50 89 LEU A C 1
ATOM 720 O O . LEU A 1 89 ? -5.515 0.789 -4.580 1.00 93.50 89 LEU A O 1
ATOM 724 N N . VAL A 1 90 ? -6.536 -0.780 -3.327 1.00 95.38 90 VAL A N 1
ATOM 725 C CA . VAL A 1 90 ? -5.711 -1.907 -3.800 1.00 95.38 90 VAL A CA 1
ATOM 726 C C . VAL A 1 90 ? -5.873 -2.090 -5.307 1.00 95.38 90 VAL A C 1
ATOM 728 O O . VAL A 1 9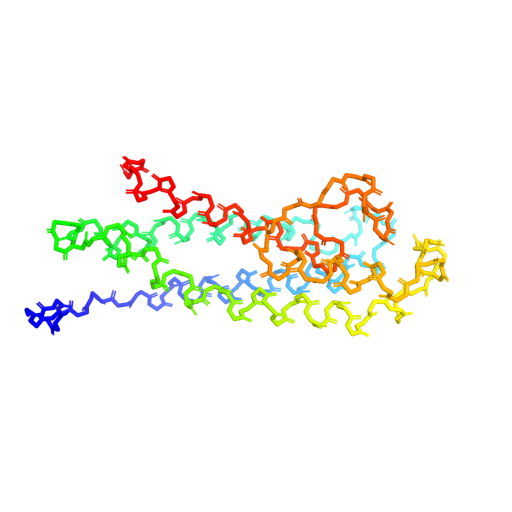0 ? -4.884 -2.092 -6.040 1.00 95.38 90 VAL A O 1
ATOM 731 N N . VAL A 1 91 ? -7.116 -2.197 -5.783 1.00 96.81 91 VAL A N 1
ATOM 732 C CA . VAL A 1 91 ? -7.407 -2.400 -7.209 1.00 96.81 91 VAL A CA 1
ATOM 733 C C . VAL A 1 91 ? -6.908 -1.221 -8.039 1.00 96.81 91 VAL A C 1
ATOM 735 O O . VAL A 1 91 ? -6.299 -1.438 -9.088 1.00 96.81 91 VAL A O 1
ATOM 738 N N . LEU A 1 92 ? -7.104 0.012 -7.565 1.00 96.56 92 LEU A N 1
ATOM 739 C CA . LEU A 1 92 ? -6.605 1.207 -8.241 1.00 96.56 92 LEU A CA 1
ATOM 740 C C . LEU A 1 92 ? -5.075 1.183 -8.367 1.00 96.56 92 LEU A C 1
ATOM 742 O O . LEU A 1 92 ? -4.562 1.337 -9.473 1.00 96.56 92 LEU A O 1
ATOM 746 N N . GLY A 1 93 ? -4.353 0.934 -7.270 1.00 95.75 93 GLY A N 1
ATOM 747 C CA . GLY A 1 93 ? -2.888 0.888 -7.272 1.00 95.75 93 GLY A CA 1
ATOM 748 C C . GLY A 1 93 ? -2.331 -0.202 -8.188 1.00 95.75 93 GLY A C 1
ATOM 749 O O . GLY A 1 93 ? -1.441 0.063 -8.992 1.00 95.75 93 GLY A O 1
ATOM 750 N N . MET A 1 94 ? -2.908 -1.407 -8.139 1.00 96.31 94 MET A N 1
ATOM 751 C CA . MET A 1 94 ? -2.508 -2.521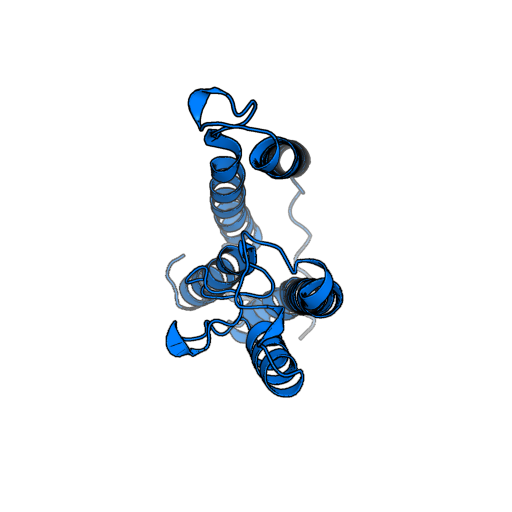 -9.011 1.00 96.31 94 MET A CA 1
ATOM 752 C C . MET A 1 94 ? -2.778 -2.219 -10.487 1.00 96.31 94 MET A C 1
ATOM 754 O O . MET A 1 94 ? -1.964 -2.548 -11.347 1.00 96.31 94 MET A O 1
ATOM 758 N N . THR A 1 95 ? -3.901 -1.567 -10.787 1.00 97.31 95 THR A N 1
ATOM 759 C CA . THR A 1 95 ? -4.271 -1.193 -12.158 1.00 97.31 95 THR A CA 1
ATOM 760 C C . THR A 1 95 ? -3.354 -0.107 -12.707 1.00 97.31 95 THR A C 1
ATOM 762 O O . THR A 1 95 ? -2.862 -0.244 -13.824 1.00 97.31 95 THR A O 1
ATOM 765 N N . LEU A 1 96 ? -3.058 0.936 -11.925 1.00 96.94 96 LEU A N 1
ATOM 766 C CA . LEU A 1 96 ? -2.091 1.967 -12.316 1.00 96.94 96 LEU A CA 1
ATOM 767 C C . LEU A 1 96 ? -0.694 1.368 -12.530 1.00 96.94 96 LEU A C 1
ATOM 769 O O . LEU A 1 96 ? -0.040 1.687 -13.522 1.00 96.94 96 LEU A O 1
ATOM 773 N N . GLY A 1 97 ? -0.279 0.445 -11.659 1.00 95.38 97 GLY A N 1
ATOM 774 C CA . GLY A 1 97 ? 0.962 -0.311 -11.808 1.00 95.38 97 GLY A CA 1
ATOM 775 C C . GLY A 1 97 ? 1.014 -1.148 -13.086 1.00 95.38 97 GLY A C 1
ATOM 776 O O . GLY A 1 97 ? 2.021 -1.133 -13.788 1.00 95.38 97 GLY A O 1
ATOM 777 N N . ALA A 1 98 ? -0.080 -1.834 -13.430 1.00 96.19 98 ALA A N 1
ATOM 778 C CA . ALA A 1 98 ? -0.184 -2.612 -14.664 1.00 96.19 98 ALA A CA 1
ATOM 779 C C . ALA A 1 98 ? -0.154 -1.729 -15.921 1.00 96.19 98 ALA A C 1
ATOM 781 O O . ALA A 1 98 ? 0.551 -2.056 -16.874 1.00 96.19 98 ALA A O 1
ATOM 782 N N . ILE A 1 99 ? -0.869 -0.597 -15.913 1.00 96.69 99 ILE A N 1
ATOM 783 C CA . ILE A 1 99 ? -0.876 0.374 -17.021 1.00 96.69 99 ILE A CA 1
ATOM 784 C C . ILE A 1 99 ? 0.528 0.948 -17.242 1.00 96.69 99 ILE A C 1
ATOM 786 O O . ILE A 1 99 ? 0.979 1.064 -18.380 1.00 96.69 99 ILE A O 1
ATOM 790 N N . GLY A 1 100 ? 1.228 1.293 -16.158 1.00 94.50 100 GLY A N 1
ATOM 791 C CA . GLY A 1 100 ? 2.573 1.861 -16.213 1.00 94.50 100 GLY A CA 1
ATOM 792 C C . GLY A 1 100 ? 3.696 0.840 -16.404 1.00 94.50 100 GLY A C 1
ATOM 793 O O . GLY A 1 100 ? 4.830 1.251 -16.624 1.00 94.50 100 GLY A O 1
ATOM 794 N N . PHE A 1 101 ? 3.421 -0.468 -16.335 1.00 95.00 101 PHE A N 1
ATOM 795 C CA . PHE A 1 101 ? 4.453 -1.508 -16.236 1.00 95.00 101 PHE A CA 1
ATOM 796 C C . PHE A 1 101 ? 5.503 -1.418 -17.352 1.00 95.00 101 PHE A C 1
ATOM 798 O O . PHE A 1 101 ? 6.689 -1.246 -17.077 1.00 95.00 101 PHE A O 1
ATOM 805 N N . TYR A 1 102 ? 5.072 -1.437 -18.615 1.00 94.75 102 TYR A N 1
ATOM 806 C CA . TYR A 1 102 ? 5.987 -1.366 -19.759 1.00 94.75 102 TYR A CA 1
ATOM 807 C C . TYR A 1 102 ? 6.659 0.004 -19.936 1.00 94.75 102 TYR A C 1
ATOM 809 O O . TYR A 1 102 ? 7.688 0.087 -20.596 1.00 94.75 102 TYR A O 1
ATOM 817 N N . LEU A 1 103 ? 6.129 1.071 -19.323 1.00 93.81 103 LEU A N 1
ATOM 818 C CA . LEU A 1 103 ? 6.762 2.398 -19.337 1.00 93.81 103 LEU A CA 1
ATOM 819 C C . LEU A 1 103 ? 7.980 2.473 -18.407 1.00 93.81 103 LEU A C 1
ATOM 821 O O . LEU A 1 103 ? 8.763 3.412 -18.502 1.00 93.81 103 LEU A O 1
ATOM 825 N N . THR A 1 104 ? 8.130 1.499 -17.505 1.00 89.69 104 THR A N 1
ATOM 826 C CA . THR A 1 104 ? 9.258 1.421 -16.565 1.00 89.69 104 THR A CA 1
ATOM 827 C C . THR A 1 104 ? 10.439 0.600 -17.098 1.00 89.69 104 THR A C 1
ATOM 829 O O . THR A 1 104 ? 11.431 0.431 -16.386 1.00 89.69 104 THR A O 1
ATOM 832 N N . ASP A 1 105 ? 10.364 0.118 -18.348 1.00 91.00 105 ASP A N 1
ATOM 833 C CA . ASP A 1 105 ? 11.459 -0.606 -19.003 1.00 91.00 105 ASP A CA 1
ATOM 834 C C . ASP A 1 105 ? 12.724 0.261 -19.060 1.00 91.00 105 ASP A C 1
ATOM 836 O O . ASP A 1 105 ? 12.720 1.403 -19.524 1.00 91.00 105 ASP A O 1
ATOM 840 N N . SER A 1 106 ? 13.808 -0.266 -18.502 1.00 87.69 106 SER A N 1
ATOM 841 C CA . SER A 1 106 ? 15.076 0.445 -18.356 1.00 87.69 106 SER A CA 1
ATOM 842 C C . SER A 1 106 ? 16.202 -0.544 -18.069 1.00 87.69 106 SER A C 1
ATOM 844 O O . SER A 1 106 ? 15.966 -1.712 -17.764 1.00 87.69 106 SER A O 1
ATOM 846 N N . THR A 1 107 ? 17.446 -0.069 -18.097 1.00 85.50 107 THR A N 1
ATOM 847 C CA . THR A 1 107 ? 18.626 -0.876 -17.743 1.00 85.50 107 THR A CA 1
ATOM 848 C C . THR A 1 107 ? 18.606 -1.387 -16.299 1.00 85.50 107 THR A C 1
ATOM 850 O O . THR A 1 107 ? 19.252 -2.389 -16.006 1.00 85.50 107 THR A O 1
ATOM 853 N N . ILE A 1 108 ? 17.856 -0.727 -15.410 1.00 84.31 108 ILE A N 1
ATOM 854 C CA . ILE A 1 108 ? 17.668 -1.123 -14.006 1.00 84.31 108 ILE A CA 1
ATOM 855 C C . ILE A 1 108 ? 16.651 -2.273 -13.897 1.00 84.31 108 ILE A C 1
ATOM 857 O O . ILE A 1 108 ? 16.743 -3.100 -12.994 1.00 84.31 108 ILE A O 1
ATOM 861 N N . TRP A 1 109 ? 15.722 -2.371 -14.853 1.00 86.44 109 TRP A N 1
ATOM 862 C CA . TRP A 1 109 ? 14.634 -3.349 -14.875 1.00 86.44 109 TRP A CA 1
ATOM 863 C C . TRP A 1 109 ? 14.680 -4.234 -16.131 1.00 86.44 109 TRP A C 1
ATOM 865 O O . TRP A 1 109 ? 13.748 -4.221 -16.939 1.00 86.44 109 TRP A O 1
ATOM 875 N N . PRO A 1 110 ? 15.738 -5.048 -16.313 1.00 84.44 110 PRO A N 1
ATOM 876 C CA . PRO A 1 110 ? 15.999 -5.742 -17.574 1.00 84.44 110 PRO A CA 1
ATOM 877 C C . PRO A 1 110 ? 14.974 -6.831 -17.911 1.00 84.44 110 PRO A C 1
ATOM 879 O O . PRO A 1 110 ? 14.972 -7.337 -19.025 1.00 84.44 110 PRO A O 1
ATOM 882 N N . LEU A 1 111 ? 14.114 -7.234 -16.971 1.00 87.94 111 LEU A N 1
ATOM 883 C CA . LEU A 1 111 ? 13.132 -8.289 -17.211 1.00 87.94 111 LEU A CA 1
ATOM 884 C C . LEU A 1 111 ? 11.889 -7.777 -17.958 1.00 87.94 111 LEU A C 1
ATOM 886 O O . LEU A 1 111 ? 11.238 -8.567 -18.640 1.00 87.94 111 LEU A O 1
ATOM 890 N N . ILE A 1 112 ? 11.567 -6.479 -17.872 1.00 90.62 112 ILE A N 1
ATOM 891 C CA . ILE A 1 112 ? 10.263 -5.920 -18.275 1.00 90.62 112 ILE A CA 1
ATOM 892 C C . ILE A 1 112 ? 9.941 -6.192 -19.749 1.00 90.62 112 ILE A C 1
ATOM 894 O O . ILE A 1 112 ? 8.865 -6.720 -20.043 1.00 90.62 112 ILE A O 1
ATOM 898 N N . HIS A 1 113 ? 10.871 -5.922 -20.670 1.00 90.94 113 HIS A N 1
ATOM 899 C CA . HIS A 1 113 ? 10.668 -6.167 -22.106 1.00 90.94 113 HIS A CA 1
ATOM 900 C C . HIS A 1 113 ? 10.478 -7.649 -22.481 1.00 90.94 113 HIS A C 1
ATOM 902 O O . HIS A 1 113 ? 9.979 -7.953 -23.564 1.00 90.94 113 HIS A O 1
ATOM 908 N N . THR A 1 114 ? 10.854 -8.586 -21.605 1.00 92.12 114 THR A N 1
ATOM 909 C CA . THR A 1 114 ? 10.681 -10.032 -21.840 1.00 92.12 114 THR A CA 1
ATOM 910 C C . THR A 1 114 ? 9.339 -10.564 -21.334 1.00 92.12 114 THR A C 1
ATOM 912 O O . THR A 1 114 ? 8.963 -11.697 -21.646 1.00 92.12 114 THR A O 1
ATOM 915 N N . VAL A 1 115 ? 8.603 -9.775 -20.541 1.00 94.38 115 VAL A N 1
ATOM 916 C CA . VAL A 1 115 ? 7.373 -10.225 -19.883 1.00 94.38 115 VAL A CA 1
ATOM 917 C C . VAL A 1 115 ? 6.204 -10.202 -20.870 1.00 94.38 115 VAL A C 1
ATOM 919 O O . VAL A 1 115 ? 5.781 -9.127 -21.308 1.00 94.38 115 VAL A O 1
ATOM 922 N N . PRO A 1 116 ? 5.603 -11.363 -21.187 1.00 95.38 116 PRO A N 1
ATOM 923 C CA . PRO A 1 116 ? 4.440 -11.403 -22.057 1.00 95.38 116 PRO A CA 1
ATOM 924 C C . PRO A 1 116 ? 3.206 -10.836 -21.343 1.00 95.38 116 PRO A C 1
ATOM 926 O O . PRO A 1 116 ? 3.012 -11.047 -20.143 1.00 95.38 116 PRO A O 1
ATOM 929 N N . VAL A 1 117 ? 2.323 -10.185 -22.106 1.00 95.38 117 VAL A N 1
ATOM 930 C CA . VAL A 1 117 ? 1.131 -9.488 -21.580 1.00 95.38 117 VAL A CA 1
ATOM 931 C C . VAL A 1 117 ? 0.249 -10.400 -20.727 1.00 95.38 117 VAL A C 1
ATOM 933 O O . VAL A 1 117 ? -0.250 -9.983 -19.689 1.00 95.38 117 VAL A O 1
ATOM 936 N N . TRP A 1 118 ? 0.085 -11.672 -21.095 1.00 95.44 118 TRP A N 1
ATOM 937 C CA . TRP A 1 118 ? -0.730 -12.600 -20.305 1.00 95.44 118 TRP A CA 1
ATOM 938 C C . TRP A 1 118 ? -0.171 -12.816 -18.887 1.00 95.44 118 TRP A C 1
ATOM 940 O O . TRP A 1 118 ? -0.949 -12.931 -17.942 1.00 95.44 118 TRP A O 1
ATOM 950 N N . LYS A 1 119 ? 1.162 -12.825 -18.712 1.00 94.94 119 LYS A N 1
ATOM 951 C CA . LYS A 1 119 ? 1.803 -12.975 -17.396 1.00 94.94 119 LYS A CA 1
ATOM 952 C C . LYS A 1 119 ? 1.553 -11.727 -16.550 1.00 94.94 119 LYS A C 1
ATOM 954 O O . LYS A 1 119 ? 1.216 -11.856 -15.377 1.00 94.94 119 LYS A O 1
ATOM 959 N N . LEU A 1 120 ? 1.627 -10.541 -17.163 1.00 95.81 120 LEU A N 1
ATOM 960 C CA . LEU A 1 120 ? 1.223 -9.281 -16.534 1.00 95.81 120 LEU A CA 1
ATOM 961 C C . LEU A 1 120 ? -0.244 -9.330 -16.075 1.00 95.81 120 LEU A C 1
ATOM 963 O O . LEU A 1 120 ? -0.522 -8.993 -14.930 1.00 95.81 120 LEU A O 1
ATOM 967 N N . MET A 1 121 ? -1.165 -9.811 -16.917 1.00 96.62 121 MET A N 1
ATOM 968 C CA . MET A 1 121 ? -2.588 -9.930 -16.561 1.00 96.62 121 MET A CA 1
ATOM 969 C C . MET A 1 121 ? -2.823 -10.880 -15.380 1.00 96.62 121 MET A C 1
ATOM 971 O O . MET A 1 121 ? -3.633 -10.580 -14.505 1.00 96.62 121 MET A O 1
ATOM 975 N N . VAL A 1 122 ? -2.101 -12.004 -15.323 1.00 96.06 122 VAL A N 1
ATOM 976 C CA . VAL A 1 122 ? -2.171 -12.944 -14.191 1.00 96.06 122 VAL A CA 1
ATOM 977 C C . VAL A 1 122 ? -1.653 -12.293 -12.907 1.00 96.06 122 VAL A C 1
ATOM 979 O O . VAL A 1 122 ? -2.326 -12.357 -11.880 1.00 96.06 122 VAL A O 1
ATOM 982 N N . VAL A 1 123 ? -0.490 -11.633 -12.957 1.00 95.62 123 VAL A N 1
ATOM 983 C CA . VAL A 1 123 ? 0.077 -10.937 -11.788 1.00 95.62 123 VAL A CA 1
ATOM 984 C C . VAL A 1 123 ? -0.819 -9.785 -11.340 1.00 95.62 123 VAL A C 1
ATOM 986 O O . VAL A 1 123 ? -0.999 -9.598 -10.141 1.00 95.62 123 VAL A O 1
ATOM 989 N N . TRP A 1 124 ? -1.430 -9.052 -12.270 1.00 96.69 124 TRP A N 1
ATOM 990 C CA . TRP A 1 124 ? -2.412 -8.013 -11.962 1.00 96.69 124 TRP A CA 1
ATOM 991 C C . TRP A 1 124 ? -3.632 -8.582 -11.241 1.00 96.69 124 TRP A C 1
ATOM 993 O O . TRP A 1 124 ? -3.999 -8.070 -10.186 1.00 96.69 124 TRP A O 1
ATOM 1003 N N . LEU A 1 125 ? -4.208 -9.679 -11.740 1.00 96.75 125 LEU A N 1
ATOM 1004 C CA . LEU A 1 125 ? -5.375 -10.306 -11.121 1.00 96.75 125 LEU A CA 1
ATOM 1005 C C . LEU A 1 125 ? -5.078 -10.786 -9.691 1.00 96.75 125 LEU A C 1
ATOM 1007 O O . LEU A 1 125 ? -5.878 -10.548 -8.787 1.00 96.75 125 LEU A O 1
ATOM 1011 N N . ILE A 1 126 ? -3.918 -11.415 -9.474 1.00 96.25 126 ILE A N 1
ATOM 1012 C CA . ILE A 1 126 ? -3.471 -11.846 -8.137 1.00 96.25 126 ILE A CA 1
ATOM 1013 C C . ILE A 1 126 ? -3.153 -10.631 -7.251 1.00 96.25 126 ILE A C 1
ATOM 1015 O O . ILE A 1 126 ? -3.506 -10.591 -6.073 1.00 96.25 126 ILE A O 1
ATOM 1019 N N . GLY A 1 127 ? -2.538 -9.596 -7.820 1.00 95.31 127 GLY A N 1
ATOM 1020 C CA . GLY A 1 127 ? -2.278 -8.334 -7.136 1.00 95.31 127 GLY A CA 1
ATOM 1021 C C . GLY A 1 127 ? -3.567 -7.679 -6.643 1.00 95.31 127 GLY A C 1
ATOM 1022 O O . GLY A 1 127 ? -3.625 -7.217 -5.505 1.00 95.31 127 GLY A O 1
ATOM 1023 N N . CYS A 1 128 ? -4.642 -7.705 -7.436 1.00 96.00 128 CYS A N 1
ATOM 1024 C CA . CYS A 1 128 ? -5.948 -7.189 -7.026 1.00 96.00 128 CYS A CA 1
ATOM 1025 C C . CYS A 1 128 ? -6.525 -7.904 -5.795 1.00 96.00 128 CYS A C 1
ATOM 1027 O O . CYS A 1 128 ? -7.316 -7.295 -5.080 1.00 96.00 128 CYS A O 1
ATOM 1029 N N . THR A 1 129 ? -6.139 -9.150 -5.506 1.00 94.44 129 THR A N 1
ATOM 1030 C CA . THR A 1 129 ? -6.550 -9.853 -4.276 1.00 94.44 129 THR A CA 1
ATOM 1031 C C . THR A 1 129 ? -5.596 -9.621 -3.106 1.00 94.44 129 THR A C 1
ATOM 1033 O O . THR A 1 129 ? -5.823 -10.159 -2.026 1.00 94.44 129 THR A O 1
ATOM 1036 N N . LEU A 1 130 ? -4.519 -8.855 -3.317 1.00 93.56 130 LEU A N 1
ATOM 1037 C CA . LEU A 1 130 ? -3.443 -8.609 -2.358 1.00 93.56 130 LEU A CA 1
ATOM 1038 C C . LEU A 1 130 ? -2.764 -9.894 -1.851 1.00 93.56 130 LEU A C 1
ATOM 1040 O O . LEU A 1 130 ? -2.138 -9.903 -0.795 1.00 93.56 130 LEU A O 1
ATOM 1044 N N . ILE A 1 131 ? -2.873 -10.985 -2.614 1.00 93.88 131 ILE A N 1
ATOM 1045 C CA . ILE A 1 131 ? -2.182 -12.237 -2.305 1.00 93.88 131 ILE A CA 1
ATOM 1046 C C . ILE A 1 131 ? -0.731 -12.073 -2.768 1.00 93.88 131 ILE A C 1
ATOM 1048 O O . ILE A 1 131 ? -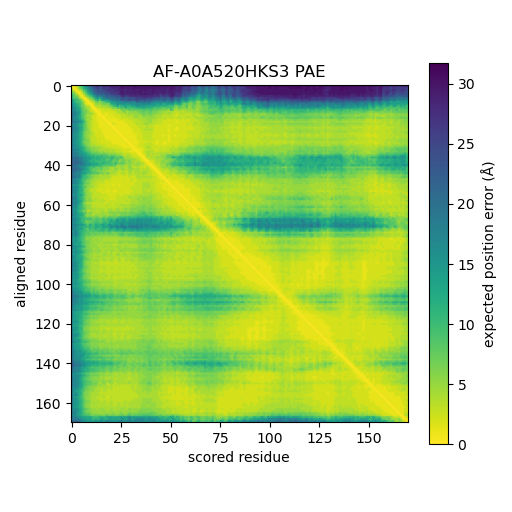0.509 -11.666 -3.913 1.00 93.88 131 ILE A O 1
ATOM 1052 N N . PRO A 1 132 ? 0.264 -12.350 -1.908 1.00 93.38 132 PRO A N 1
ATOM 1053 C CA . PRO A 1 132 ? 1.656 -12.247 -2.306 1.00 93.38 132 PRO A CA 1
ATOM 1054 C C . PRO A 1 132 ? 1.998 -13.343 -3.311 1.00 93.38 132 PRO A C 1
ATOM 1056 O O . PRO A 1 132 ? 1.607 -14.502 -3.147 1.00 93.38 132 PRO A O 1
ATOM 1059 N N . ILE A 1 133 ? 2.743 -12.980 -4.349 1.00 93.38 133 ILE A N 1
ATOM 1060 C CA . ILE A 1 133 ? 3.238 -13.955 -5.320 1.00 93.38 133 ILE A CA 1
ATOM 1061 C C . ILE A 1 133 ? 4.582 -14.541 -4.857 1.00 93.38 133 ILE A C 1
ATOM 1063 O O . ILE A 1 133 ? 5.347 -13.863 -4.168 1.00 93.38 133 ILE A O 1
ATOM 1067 N N . PRO A 1 134 ? 4.907 -15.792 -5.224 1.00 92.19 134 PRO A N 1
ATOM 1068 C CA . PRO A 1 134 ? 6.231 -16.346 -4.971 1.00 92.19 134 PRO A CA 1
ATOM 1069 C C . PRO A 1 134 ? 7.296 -15.656 -5.835 1.00 92.19 134 PRO A C 1
ATOM 1071 O O . PRO A 1 134 ? 7.004 -15.161 -6.923 1.00 92.19 134 PRO A O 1
ATOM 1074 N N . LEU A 1 135 ? 8.560 -15.729 -5.401 1.00 88.38 135 LEU A N 1
ATOM 1075 C CA . LEU A 1 135 ? 9.713 -15.158 -6.117 1.00 88.38 135 LEU A CA 1
ATOM 1076 C C . LEU A 1 135 ? 9.836 -15.647 -7.572 1.00 88.38 135 LEU A C 1
ATOM 1078 O O . LEU A 1 135 ? 10.299 -14.913 -8.436 1.00 88.38 135 LEU A O 1
ATOM 1082 N N . SER A 1 136 ? 9.383 -16.869 -7.871 1.00 87.06 136 SER A N 1
ATOM 1083 C CA . SER A 1 136 ? 9.377 -17.427 -9.233 1.00 87.06 136 SER A CA 1
ATOM 1084 C C . SER A 1 136 ? 8.408 -16.722 -10.191 1.00 87.06 136 SER A C 1
ATOM 1086 O O . SER A 1 136 ? 8.557 -16.811 -11.411 1.00 87.06 136 SER A O 1
ATOM 1088 N N . MET A 1 137 ? 7.403 -16.033 -9.651 1.00 88.50 137 MET A N 1
ATOM 1089 C CA . MET A 1 137 ? 6.397 -15.291 -10.408 1.00 88.50 137 MET A CA 1
ATOM 1090 C C . MET A 1 137 ? 6.697 -13.797 -10.503 1.00 88.50 137 MET A C 1
ATOM 1092 O O . MET A 1 137 ? 5.941 -13.086 -11.167 1.00 88.50 137 MET A O 1
ATOM 1096 N N . ASP A 1 138 ? 7.792 -13.328 -9.903 1.00 90.25 138 ASP A N 1
ATOM 1097 C CA . ASP A 1 138 ? 8.224 -11.945 -10.041 1.00 90.25 138 ASP A CA 1
ATOM 1098 C C . ASP A 1 138 ? 8.477 -11.607 -11.522 1.00 90.25 138 ASP A C 1
ATOM 1100 O O . ASP A 1 138 ? 9.154 -12.324 -12.265 1.00 90.25 138 ASP A O 1
ATOM 1104 N N . ILE A 1 139 ? 7.837 -10.530 -11.969 1.00 90.19 139 ILE A N 1
ATOM 1105 C CA . ILE A 1 139 ? 7.909 -10.006 -13.336 1.00 90.19 139 ILE A CA 1
ATOM 1106 C C . ILE A 1 139 ? 8.823 -8.787 -13.440 1.00 90.19 139 ILE A C 1
ATOM 1108 O O . ILE A 1 139 ? 9.185 -8.407 -14.549 1.00 90.19 139 ILE A O 1
ATOM 1112 N N . ARG A 1 140 ? 9.200 -8.181 -12.310 1.00 85.75 140 ARG A N 1
ATOM 1113 C CA . ARG A 1 140 ? 10.069 -7.002 -12.255 1.00 85.75 140 ARG A CA 1
ATOM 1114 C C . ARG A 1 140 ? 11.520 -7.393 -11.938 1.00 85.75 140 ARG A C 1
ATOM 1116 O O . ARG A 1 140 ? 12.438 -6.716 -12.389 1.00 85.75 140 ARG A O 1
ATOM 1123 N N . GLY A 1 141 ? 11.724 -8.517 -11.245 1.00 84.00 141 GLY A N 1
ATOM 1124 C CA . GLY A 1 141 ? 13.047 -9.053 -10.896 1.00 84.00 141 GLY A CA 1
ATOM 1125 C C . GLY A 1 141 ? 13.656 -8.425 -9.638 1.00 84.00 141 GLY A C 1
ATOM 1126 O O . GLY A 1 141 ? 14.855 -8.560 -9.411 1.00 84.00 141 GLY A O 1
ATOM 1127 N N . TRP A 1 142 ? 12.837 -7.740 -8.835 1.00 83.44 142 TRP A N 1
ATOM 1128 C CA . TRP A 1 142 ? 13.230 -7.065 -7.592 1.00 83.44 142 TRP A CA 1
ATOM 1129 C C . TRP A 1 142 ? 12.927 -7.876 -6.326 1.00 83.44 142 TRP A C 1
ATOM 1131 O O . TRP A 1 142 ? 13.071 -7.375 -5.216 1.00 83.44 142 TRP A O 1
ATOM 1141 N N . GLN A 1 143 ? 12.482 -9.125 -6.477 1.00 88.62 143 GLN A N 1
ATOM 1142 C CA . GLN A 1 143 ? 12.126 -10.019 -5.373 1.00 88.62 143 GLN A CA 1
ATOM 1143 C C . GLN A 1 143 ? 10.985 -9.477 -4.493 1.00 88.62 143 GLN A C 1
ATOM 1145 O O . GLN A 1 143 ? 10.932 -9.721 -3.288 1.00 88.62 143 GLN A O 1
ATOM 1150 N N . GLU A 1 144 ? 10.038 -8.763 -5.103 1.00 85.62 144 GLU A N 1
ATOM 1151 C CA . GLU A 1 144 ? 8.900 -8.169 -4.401 1.00 85.62 144 GLU A CA 1
ATOM 1152 C C . GLU A 1 144 ? 7.688 -9.103 -4.337 1.00 85.62 144 GLU A C 1
ATOM 1154 O O . GLU A 1 144 ? 7.346 -9.797 -5.294 1.00 85.62 144 GLU A O 1
ATOM 1159 N N . MET A 1 145 ? 6.961 -9.036 -3.219 1.00 90.25 145 MET A N 1
ATOM 1160 C CA . MET A 1 145 ? 5.695 -9.759 -3.025 1.00 90.25 145 MET A CA 1
ATOM 1161 C C . MET A 1 145 ? 4.572 -9.245 -3.944 1.00 90.25 145 MET A C 1
ATOM 1163 O O . MET A 1 145 ? 3.627 -9.980 -4.237 1.00 90.25 145 MET A O 1
ATOM 1167 N N . HIS A 1 146 ? 4.672 -7.987 -4.391 1.00 93.06 146 HIS A N 1
ATOM 1168 C CA . HIS A 1 146 ? 3.679 -7.295 -5.216 1.00 93.06 146 HIS A CA 1
ATOM 1169 C C . HIS A 1 146 ? 4.355 -6.456 -6.327 1.00 93.06 146 HIS A C 1
ATOM 1171 O O . HIS A 1 146 ? 4.395 -5.233 -6.225 1.00 93.06 146 HIS A O 1
ATOM 1177 N N . PRO A 1 147 ? 4.835 -7.064 -7.429 1.00 92.00 147 PRO A N 1
ATOM 1178 C CA . PRO A 1 147 ? 5.692 -6.384 -8.420 1.00 92.00 147 PRO A CA 1
ATOM 1179 C C . PRO A 1 147 ? 5.063 -5.210 -9.187 1.00 92.00 147 PRO A C 1
ATOM 1181 O O . PRO A 1 147 ? 5.757 -4.451 -9.866 1.00 92.00 147 PRO A O 1
ATOM 1184 N N . LEU A 1 148 ? 3.733 -5.091 -9.156 1.00 93.25 148 LEU A N 1
ATOM 1185 C CA . LEU A 1 148 ? 2.999 -3.980 -9.772 1.00 93.25 148 LEU A CA 1
ATOM 1186 C C . LEU A 1 148 ? 2.796 -2.808 -8.814 1.00 93.25 148 LEU A C 1
ATOM 1188 O O . LEU A 1 148 ? 2.503 -1.702 -9.254 1.00 93.25 148 LEU A O 1
ATOM 1192 N N . ASN A 1 149 ? 2.944 -3.044 -7.515 1.00 93.81 149 ASN A N 1
ATOM 1193 C CA . ASN A 1 149 ? 2.769 -2.047 -6.479 1.00 93.81 149 ASN A CA 1
ATOM 1194 C C . ASN A 1 149 ? 3.571 -2.477 -5.244 1.00 93.81 149 ASN A C 1
ATOM 1196 O O . ASN A 1 149 ? 3.024 -3.127 -4.350 1.00 93.81 149 ASN A O 1
ATOM 1200 N N . SER A 1 150 ? 4.857 -2.123 -5.202 1.00 87.94 150 SER A N 1
ATOM 1201 C CA . SER A 1 150 ? 5.787 -2.526 -4.139 1.00 87.94 150 SER A CA 1
ATOM 1202 C C . SER A 1 150 ? 5.290 -2.138 -2.741 1.00 87.94 150 SER A C 1
ATOM 1204 O O . SER A 1 150 ? 5.353 -2.931 -1.799 1.00 87.94 150 SER A O 1
ATOM 1206 N N . VAL A 1 151 ? 4.669 -0.958 -2.612 1.00 89.00 151 VAL A N 1
ATOM 1207 C CA . VAL A 1 151 ? 4.077 -0.475 -1.352 1.00 89.00 151 VAL A CA 1
ATOM 1208 C C . VAL A 1 151 ? 2.819 -1.247 -0.931 1.00 89.00 151 VAL A C 1
ATOM 1210 O O . VAL A 1 151 ? 2.365 -1.106 0.207 1.00 89.00 151 VAL A O 1
ATOM 1213 N N . GLY A 1 152 ? 2.287 -2.125 -1.791 1.00 91.38 152 GLY A N 1
ATOM 1214 C CA . GLY A 1 152 ? 1.174 -3.030 -1.492 1.00 91.38 152 GLY A CA 1
ATOM 1215 C C . GLY A 1 152 ? 1.436 -3.963 -0.306 1.00 91.38 152 GLY A C 1
ATOM 1216 O O . GLY A 1 152 ? 0.481 -4.366 0.359 1.00 91.38 152 GLY A O 1
ATOM 1217 N N . TRP A 1 153 ? 2.710 -4.218 0.031 1.00 91.62 153 TRP A N 1
ATOM 1218 C CA . TRP A 1 153 ? 3.090 -4.975 1.230 1.00 91.62 153 TRP A CA 1
ATOM 1219 C C . TRP A 1 153 ? 2.445 -4.384 2.495 1.00 91.62 153 TRP A C 1
ATOM 1221 O O . TRP A 1 153 ? 1.958 -5.117 3.354 1.00 91.62 153 TRP A O 1
ATOM 1231 N N . SER A 1 154 ? 2.356 -3.053 2.577 1.00 91.88 154 SER A N 1
ATOM 1232 C CA . SER A 1 154 ? 1.823 -2.383 3.758 1.00 91.88 154 SER A CA 1
ATOM 1233 C C . SER A 1 154 ? 0.331 -2.676 3.963 1.00 91.88 154 SER A C 1
ATOM 1235 O O . SER A 1 154 ? -0.120 -2.975 5.068 1.00 91.88 154 SER A O 1
ATOM 1237 N N . LEU A 1 155 ? -0.439 -2.688 2.872 1.00 92.44 155 LEU A N 1
ATOM 1238 C CA . LEU A 1 155 ? -1.861 -3.024 2.887 1.00 92.44 155 LEU A CA 1
ATOM 1239 C C . LEU A 1 155 ? -2.094 -4.507 3.207 1.00 92.44 155 LEU A C 1
ATOM 1241 O O . LEU A 1 155 ? -3.087 -4.845 3.854 1.00 92.44 155 LEU A O 1
ATOM 1245 N N . PHE A 1 156 ? -1.185 -5.390 2.784 1.00 94.19 156 PHE A N 1
ATOM 1246 C CA . PHE A 1 156 ? -1.247 -6.815 3.107 1.00 94.19 156 PHE A CA 1
ATOM 1247 C C . PHE A 1 156 ? -1.135 -7.040 4.617 1.00 94.19 156 PHE A C 1
ATOM 1249 O O . PHE A 1 156 ? -1.992 -7.699 5.215 1.00 94.19 156 PHE A O 1
ATOM 1256 N N . PHE A 1 157 ? -0.145 -6.414 5.257 1.00 92.44 157 PHE A N 1
ATOM 1257 C CA . PHE A 1 157 ? 0.005 -6.476 6.711 1.00 92.44 157 PHE A CA 1
ATOM 1258 C C . PHE A 1 157 ? -1.132 -5.775 7.454 1.00 92.44 157 PHE A C 1
ATOM 1260 O O . PHE A 1 157 ? -1.571 -6.267 8.492 1.00 92.44 157 PHE A O 1
ATOM 1267 N N . GLU A 1 158 ? -1.685 -4.697 6.901 1.00 92.62 158 GLU A N 1
ATOM 1268 C CA . GLU A 1 158 ? -2.895 -4.074 7.437 1.00 92.62 158 GLU A CA 1
ATOM 1269 C C . GLU A 1 158 ? -4.081 -5.060 7.416 1.00 92.62 158 GLU A C 1
ATOM 1271 O O . GLU A 1 158 ? -4.808 -5.145 8.406 1.00 92.62 158 GLU A O 1
ATOM 1276 N N . TYR A 1 159 ? -4.291 -5.856 6.357 1.00 92.38 159 TYR A N 1
ATOM 1277 C CA . TYR A 1 159 ? -5.336 -6.894 6.371 1.00 92.38 159 TYR A CA 1
ATOM 1278 C C . TYR A 1 159 ? -5.081 -7.975 7.419 1.00 92.38 159 TYR A C 1
ATOM 1280 O O . TYR A 1 159 ? -6.018 -8.345 8.129 1.00 92.38 159 TYR A O 1
ATOM 1288 N N . ILE A 1 160 ? -3.838 -8.440 7.556 1.00 92.94 160 ILE A N 1
ATOM 1289 C CA . ILE A 1 160 ? -3.472 -9.396 8.609 1.00 92.94 160 ILE A CA 1
ATOM 1290 C C . ILE A 1 160 ? -3.799 -8.807 9.983 1.00 92.94 160 ILE A C 1
ATOM 1292 O O . ILE A 1 160 ? -4.500 -9.448 10.762 1.00 92.94 160 ILE A O 1
ATOM 1296 N N . ALA A 1 161 ? -3.378 -7.572 10.261 1.00 91.31 161 ALA A N 1
ATOM 1297 C CA . ALA A 1 161 ? -3.655 -6.895 11.525 1.00 91.31 161 ALA A CA 1
ATOM 1298 C C . ALA A 1 161 ? -5.164 -6.765 11.795 1.00 91.31 161 ALA A C 1
ATOM 1300 O O . ALA A 1 161 ? -5.618 -7.052 12.900 1.00 91.31 161 ALA A O 1
ATOM 1301 N N . ASN A 1 162 ? -5.960 -6.415 10.778 1.00 91.12 162 ASN A N 1
ATOM 1302 C CA . ASN A 1 162 ? -7.421 -6.359 10.886 1.00 91.12 162 ASN A CA 1
ATOM 1303 C C . ASN A 1 162 ? -8.033 -7.729 11.238 1.00 91.12 162 ASN A C 1
ATOM 1305 O O . ASN A 1 162 ? -8.944 -7.802 12.062 1.00 91.12 162 ASN A O 1
ATOM 1309 N N . ILE A 1 163 ? -7.547 -8.815 10.630 1.00 91.31 163 ILE A N 1
ATOM 1310 C CA . ILE A 1 163 ? -8.009 -10.179 10.927 1.00 91.31 163 ILE A CA 1
ATOM 1311 C C . ILE A 1 163 ? -7.615 -10.578 12.352 1.00 91.31 163 ILE A C 1
ATOM 1313 O O . ILE A 1 163 ? -8.465 -11.045 13.105 1.00 91.31 163 ILE A O 1
ATOM 1317 N N . LEU A 1 164 ? -6.359 -10.358 12.743 1.00 90.81 164 LEU A N 1
ATOM 1318 C CA . LEU A 1 164 ? -5.850 -10.678 14.079 1.00 90.81 164 LEU A CA 1
ATOM 1319 C C . LEU A 1 164 ? -6.612 -9.927 15.179 1.00 90.81 164 LEU A C 1
ATOM 1321 O O . LEU A 1 164 ? -7.041 -10.544 16.156 1.00 90.81 164 LEU A O 1
ATOM 1325 N N . TYR A 1 165 ? -6.850 -8.628 14.985 1.00 88.69 165 TYR A N 1
ATOM 1326 C CA . TYR A 1 165 ? -7.669 -7.817 15.887 1.00 88.69 165 TYR A CA 1
ATOM 1327 C C . TYR A 1 165 ? -9.084 -8.398 16.013 1.00 88.69 165 TYR A C 1
ATOM 1329 O O . TYR A 1 165 ? -9.588 -8.595 17.118 1.00 88.69 165 TYR A O 1
ATOM 1337 N N . ALA A 1 166 ? -9.698 -8.788 14.889 1.00 86.50 166 ALA A N 1
ATOM 1338 C CA . ALA A 1 166 ? -11.038 -9.365 14.894 1.00 86.50 166 ALA A CA 1
ATOM 1339 C C . ALA A 1 166 ? -11.130 -10.763 15.529 1.00 86.50 166 ALA A C 1
ATOM 1341 O O . ALA A 1 166 ? -12.191 -11.136 16.031 1.00 86.50 166 ALA A O 1
ATOM 1342 N N . LEU A 1 167 ? -10.036 -11.528 15.521 1.00 86.75 167 LEU A N 1
ATOM 1343 C CA . LEU A 1 167 ? -9.939 -12.846 16.153 1.00 86.75 167 LEU A CA 1
ATOM 1344 C C . LEU A 1 167 ? -9.625 -12.780 17.655 1.00 86.75 167 LEU A C 1
ATOM 1346 O O . LEU A 1 167 ? -9.746 -13.799 18.333 1.00 86.75 167 LEU A O 1
ATOM 1350 N N . GLY A 1 168 ? -9.277 -11.604 18.185 1.00 80.69 168 GLY A N 1
ATOM 1351 C CA . GLY A 1 168 ? -9.153 -11.381 19.626 1.00 80.69 168 GLY A CA 1
ATOM 1352 C C . GLY A 1 168 ? -7.807 -10.851 20.115 1.00 80.69 168 GLY A C 1
ATOM 1353 O O . GLY A 1 168 ? -7.653 -10.726 21.325 1.00 80.69 168 GLY A O 1
ATOM 1354 N N . LEU A 1 169 ? -6.862 -10.503 19.233 1.00 77.12 169 LEU A N 1
ATOM 1355 C CA . LEU A 1 169 ? -5.605 -9.819 19.599 1.00 77.12 169 LEU A CA 1
ATOM 1356 C C . LEU A 1 169 ? -5.804 -8.302 19.774 1.00 77.12 169 LEU A C 1
ATOM 1358 O O . LEU A 1 169 ? -5.076 -7.494 19.201 1.00 77.12 169 LEU A O 1
ATOM 1362 N N . ARG A 1 170 ? -6.844 -7.945 20.520 1.00 67.25 170 ARG A N 1
ATOM 1363 C CA . ARG A 1 170 ? -7.241 -6.574 20.850 1.00 67.25 170 ARG A CA 1
ATOM 1364 C C . ARG A 1 170 ? -6.639 -6.148 22.180 1.00 67.25 170 ARG A C 1
ATOM 1366 O O . ARG A 1 170 ? -6.648 -6.990 23.107 1.00 67.25 170 ARG A O 1
#

Solvent-accessible surface area (backbone atoms only — not comparable to full-atom values): 9926 Å² total; per-residue (Å²): 132,85,88,80,83,70,82,81,75,87,78,62,65,67,59,54,52,50,49,50,53,33,50,50,41,42,52,51,21,66,65,37,50,84,74,33,94,42,74,88,66,23,89,45,67,66,23,69,56,36,55,57,52,53,51,55,51,48,54,52,53,46,51,72,71,39,60,96,44,45,97,80,50,52,60,68,62,53,51,48,58,52,43,72,64,48,50,62,56,44,38,50,47,25,49,54,23,57,72,45,45,77,76,61,54,43,92,91,26,74,43,39,87,74,59,52,68,70,60,53,52,52,51,38,58,41,40,48,70,58,52,70,52,58,72,89,70,42,60,50,74,76,76,44,52,32,69,48,34,68,74,48,57,59,59,41,52,50,51,50,50,54,51,45,39,65,76,61,74,110

Nearest PDB structures (foldseek):
  4u9l-assembly1_A  TM=2.015E-01  e=3.245E+00  Thermus thermophilus HB8